Protein AF-A0A3L7WXB0-F1 (afdb_monomer_lite)

pLDDT: mean 75.43, std 13.25, range [41.94, 90.56]

Radius of gyration: 12.84 Å; chains: 1; bounding box: 24×21×38 Å

Structure (mmCIF, N/CA/C/O backbone):
data_AF-A0A3L7WXB0-F1
#
_entry.id   AF-A0A3L7WXB0-F1
#
loop_
_atom_site.group_PDB
_atom_site.id
_atom_site.type_symbol
_atom_site.label_atom_id
_atom_site.label_alt_id
_atom_site.label_comp_id
_atom_site.label_asym_id
_atom_site.label_entity_id
_atom_site.label_seq_id
_atom_site.pdbx_PDB_ins_code
_atom_site.Cartn_x
_atom_site.Cartn_y
_atom_site.Cartn_z
_atom_site.occupancy
_atom_site.B_iso_or_equiv
_atom_site.auth_seq_id
_atom_site.auth_comp_id
_atom_site.auth_asym_id
_atom_site.auth_atom_id
_atom_site.pdbx_PDB_model_num
ATOM 1 N N . MET A 1 1 ? 13.329 4.018 -13.700 1.00 63.66 1 MET A N 1
ATOM 2 C CA . MET A 1 1 ? 12.668 3.788 -12.404 1.00 63.66 1 MET A CA 1
ATOM 3 C C . MET A 1 1 ? 11.516 4.755 -12.287 1.00 63.66 1 MET A C 1
ATOM 5 O O . MET A 1 1 ? 11.735 5.954 -12.119 1.00 63.66 1 MET A O 1
ATOM 9 N N . THR A 1 2 ? 10.308 4.223 -12.402 1.00 77.50 2 THR A N 1
ATOM 10 C CA . THR A 1 2 ? 9.070 4.981 -12.251 1.00 77.50 2 THR A CA 1
ATOM 11 C C . THR A 1 2 ? 8.548 4.789 -10.830 1.00 77.50 2 THR A C 1
ATOM 13 O O . THR A 1 2 ? 8.350 3.656 -10.385 1.00 77.50 2 THR A O 1
ATOM 16 N N . THR A 1 3 ? 8.323 5.891 -10.113 1.00 81.38 3 THR A N 1
ATOM 17 C CA . THR A 1 3 ? 7.716 5.870 -8.775 1.00 81.38 3 THR A CA 1
ATOM 18 C C . THR A 1 3 ? 6.228 6.155 -8.889 1.00 81.38 3 THR A C 1
ATOM 20 O O . THR A 1 3 ? 5.834 7.209 -9.381 1.00 81.38 3 THR A O 1
ATOM 23 N N . THR A 1 4 ? 5.411 5.231 -8.398 1.00 83.81 4 THR A N 1
ATOM 24 C CA . THR A 1 4 ? 3.951 5.346 -8.339 1.00 83.81 4 THR A CA 1
ATOM 25 C C . THR A 1 4 ? 3.512 5.520 -6.893 1.00 83.81 4 THR A C 1
ATOM 27 O O . THR A 1 4 ? 4.009 4.822 -6.003 1.00 83.81 4 THR A O 1
ATOM 30 N N . LEU A 1 5 ? 2.576 6.435 -6.635 1.00 85.38 5 LEU A N 1
ATOM 31 C CA . LEU A 1 5 ? 2.002 6.594 -5.305 1.00 85.38 5 LEU A CA 1
ATOM 32 C C . LEU A 1 5 ? 0.740 5.748 -5.185 1.00 85.38 5 LEU A C 1
ATOM 34 O O . LEU A 1 5 ? -0.187 5.848 -5.986 1.00 85.38 5 LEU A O 1
ATOM 38 N N . LEU A 1 6 ? 0.690 4.930 -4.140 1.00 85.94 6 LEU A N 1
ATOM 39 C CA . LEU A 1 6 ? -0.433 4.053 -3.864 1.00 85.94 6 LEU A CA 1
ATOM 40 C C . LEU A 1 6 ? -1.058 4.387 -2.517 1.00 85.94 6 LEU A C 1
ATOM 42 O O . LEU A 1 6 ? -0.378 4.511 -1.503 1.00 85.94 6 LEU A O 1
ATOM 46 N N . PHE A 1 7 ? -2.378 4.485 -2.506 1.00 87.19 7 PHE A N 1
ATOM 47 C CA . PHE A 1 7 ? -3.183 4.674 -1.315 1.00 87.19 7 PHE A CA 1
ATOM 48 C C . PHE A 1 7 ? -4.067 3.450 -1.140 1.00 87.19 7 PHE A C 1
ATOM 50 O O . PHE A 1 7 ? -4.895 3.160 -2.002 1.00 87.19 7 PHE A O 1
ATOM 57 N N . ALA A 1 8 ? -3.906 2.728 -0.036 1.00 86.31 8 ALA A N 1
ATOM 58 C CA . ALA A 1 8 ? -4.745 1.577 0.279 1.00 86.31 8 ALA A CA 1
ATOM 59 C C . ALA A 1 8 ? -5.477 1.794 1.600 1.00 86.31 8 ALA A C 1
ATOM 61 O O . ALA A 1 8 ? -4.882 2.211 2.592 1.00 86.31 8 ALA A O 1
ATOM 62 N N . ARG A 1 9 ? -6.773 1.483 1.617 1.00 87.31 9 ARG A N 1
ATOM 63 C CA . ARG A 1 9 ? -7.572 1.427 2.837 1.00 87.31 9 ARG A CA 1
ATOM 64 C C . ARG A 1 9 ? -7.639 -0.001 3.342 1.00 87.31 9 ARG A C 1
ATOM 66 O O . ARG A 1 9 ? -8.162 -0.887 2.657 1.00 87.31 9 ARG A O 1
ATOM 73 N N . LEU A 1 10 ? -7.166 -0.201 4.562 1.00 84.44 10 LEU A N 1
ATOM 74 C CA . LEU A 1 10 ? -7.059 -1.508 5.193 1.00 84.44 10 LEU A CA 1
ATOM 75 C C . LEU A 1 10 ? -8.185 -1.720 6.214 1.00 84.44 10 LEU A C 1
ATOM 77 O O . LEU A 1 10 ? -8.632 -0.782 6.881 1.00 84.44 10 LEU A O 1
ATOM 81 N N . ARG A 1 11 ? -8.661 -2.962 6.344 1.00 82.94 11 ARG A N 1
ATOM 82 C CA . ARG A 1 11 ? -9.579 -3.369 7.417 1.00 82.94 11 ARG A CA 1
ATOM 83 C C . ARG A 1 11 ? -8.796 -3.686 8.693 1.00 82.94 11 ARG A C 1
ATOM 85 O O . ARG A 1 11 ? -7.920 -4.542 8.644 1.00 82.94 11 ARG A O 1
ATOM 92 N N . PRO A 1 12 ? -9.121 -3.067 9.839 1.00 77.31 12 PRO A N 1
ATOM 93 C CA . PRO A 1 12 ? -8.565 -3.485 11.119 1.00 77.31 12 PRO A CA 1
ATOM 94 C C . PRO A 1 12 ? -9.082 -4.875 11.538 1.00 77.31 12 PRO A C 1
ATOM 96 O O . PRO A 1 12 ? -10.242 -5.187 11.251 1.00 77.31 12 PRO A O 1
ATOM 99 N N . PRO A 1 13 ? -8.293 -5.658 12.296 1.00 72.50 13 PRO A N 1
ATOM 100 C CA . PRO A 1 13 ? -6.864 -5.475 12.555 1.00 72.50 13 PRO A CA 1
ATOM 101 C C . PRO A 1 13 ? -6.040 -5.990 11.363 1.00 72.50 13 PRO A C 1
ATOM 103 O O . PRO A 1 13 ? -6.221 -7.129 10.943 1.00 72.50 13 PRO A O 1
ATOM 106 N N . MET A 1 14 ? -5.123 -5.179 10.828 1.00 71.69 14 MET A N 1
ATOM 107 C CA . MET A 1 14 ? -4.227 -5.614 9.751 1.00 71.69 14 MET A CA 1
ATOM 108 C C . MET A 1 14 ? -2.762 -5.382 10.108 1.00 71.69 14 MET A C 1
ATOM 110 O O . MET A 1 14 ? -2.392 -4.335 10.638 1.00 71.69 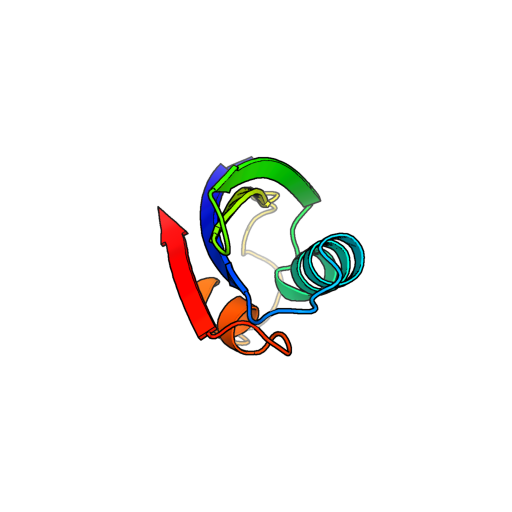14 MET A O 1
ATOM 114 N N . ASP A 1 15 ? -1.936 -6.359 9.748 1.00 82.00 15 ASP A N 1
ATOM 115 C CA . ASP A 1 15 ? -0.483 -6.271 9.755 1.00 82.00 15 ASP A CA 1
ATOM 116 C C . ASP A 1 15 ? 0.018 -5.562 8.481 1.00 82.00 15 ASP A C 1
ATOM 118 O O . ASP A 1 15 ? 0.014 -6.120 7.379 1.00 82.00 15 ASP A O 1
ATOM 122 N N . VAL A 1 16 ? 0.461 -4.311 8.636 1.00 78.12 16 VAL A N 1
ATOM 123 C CA . VAL A 1 16 ? 1.022 -3.488 7.548 1.00 78.12 16 VAL A CA 1
ATOM 124 C C . VAL A 1 16 ? 2.266 -4.138 6.929 1.00 78.12 16 VAL A C 1
ATOM 126 O O . VAL A 1 16 ? 2.488 -4.027 5.723 1.00 78.12 16 VAL A O 1
ATOM 129 N N . GLY A 1 17 ? 3.062 -4.862 7.721 1.00 79.94 17 GLY A N 1
ATOM 130 C CA . GLY A 1 17 ? 4.241 -5.571 7.232 1.00 79.94 17 GLY A CA 1
ATOM 131 C C . GLY A 1 17 ? 3.870 -6.726 6.303 1.00 79.94 17 GLY A C 1
ATOM 132 O O . GLY A 1 17 ? 4.488 -6.891 5.249 1.00 79.94 17 GLY A O 1
ATOM 133 N N . ALA A 1 18 ? 2.833 -7.494 6.652 1.00 81.06 18 ALA A N 1
ATOM 134 C CA . ALA A 1 18 ? 2.298 -8.545 5.786 1.00 81.06 18 ALA A CA 1
ATOM 135 C C . ALA A 1 18 ? 1.745 -7.967 4.473 1.00 81.06 18 ALA A C 1
ATOM 137 O O . ALA A 1 18 ? 2.038 -8.494 3.397 1.00 81.06 18 ALA A O 1
ATOM 138 N N . PHE A 1 19 ? 1.030 -6.840 4.550 1.00 82.00 19 PHE A N 1
ATOM 139 C CA . PHE A 1 19 ? 0.525 -6.134 3.374 1.00 82.00 19 PHE A CA 1
ATOM 140 C C . PHE A 1 19 ? 1.651 -5.696 2.425 1.00 82.00 19 PHE A C 1
ATOM 142 O O . PHE A 1 19 ? 1.591 -5.992 1.233 1.00 82.00 19 PHE A O 1
ATOM 149 N N . MET A 1 20 ? 2.708 -5.053 2.933 1.00 82.44 20 MET A N 1
ATOM 150 C CA . MET A 1 20 ? 3.826 -4.592 2.096 1.00 82.44 20 MET A CA 1
ATOM 151 C C . MET A 1 20 ? 4.559 -5.748 1.400 1.00 82.44 20 MET A C 1
ATOM 153 O O . MET A 1 20 ? 4.904 -5.633 0.226 1.00 82.44 20 MET A O 1
ATOM 157 N N . ARG A 1 21 ? 4.755 -6.886 2.081 1.00 82.38 21 ARG A N 1
ATOM 158 C CA . ARG A 1 21 ? 5.357 -8.090 1.4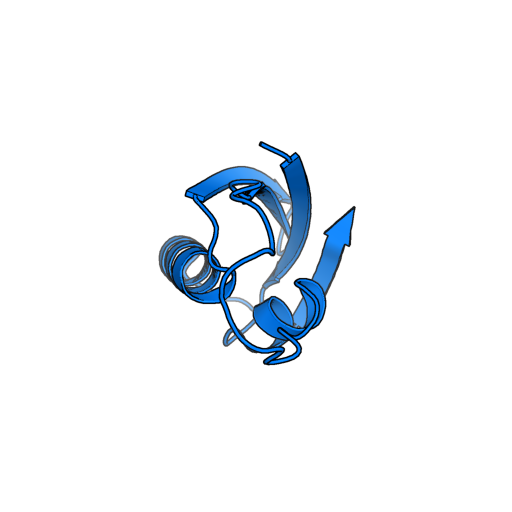69 1.00 82.38 21 ARG A CA 1
ATOM 159 C C . ARG A 1 21 ? 4.461 -8.689 0.388 1.00 82.38 21 ARG A C 1
ATOM 161 O O . ARG A 1 21 ? 4.947 -9.083 -0.675 1.00 82.38 21 ARG A O 1
ATOM 168 N N . GLY A 1 22 ? 3.156 -8.732 0.658 1.00 81.81 22 GLY A N 1
ATOM 169 C CA . GLY A 1 22 ? 2.148 -9.138 -0.312 1.00 81.81 22 GLY A CA 1
ATOM 170 C C . GLY A 1 22 ? 2.158 -8.232 -1.539 1.00 81.81 22 GLY A C 1
ATOM 171 O O . GLY A 1 22 ? 2.096 -8.736 -2.650 1.00 81.81 22 GLY A O 1
ATOM 172 N N . LEU A 1 23 ? 2.317 -6.921 -1.352 1.00 80.25 23 LEU A N 1
ATOM 173 C CA . LEU A 1 23 ? 2.379 -5.938 -2.430 1.00 80.25 23 LEU A CA 1
ATOM 174 C C . LEU A 1 23 ? 3.670 -6.032 -3.249 1.00 80.25 23 LEU A C 1
ATOM 176 O O . LEU A 1 23 ? 3.605 -5.929 -4.471 1.00 80.25 23 LEU A O 1
ATOM 180 N N . ALA A 1 24 ? 4.812 -6.288 -2.607 1.00 78.44 24 ALA A N 1
ATOM 181 C CA . ALA A 1 24 ? 6.077 -6.515 -3.301 1.00 78.44 24 ALA A CA 1
ATOM 182 C C . ALA A 1 24 ? 6.007 -7.738 -4.234 1.00 78.44 24 ALA A C 1
ATOM 184 O O . ALA A 1 24 ? 6.355 -7.651 -5.409 1.00 78.44 24 ALA A O 1
ATOM 185 N N . THR A 1 25 ? 5.459 -8.847 -3.726 1.00 78.69 25 THR A N 1
ATOM 186 C CA . THR A 1 25 ? 5.290 -10.109 -4.472 1.00 78.69 25 THR A CA 1
ATOM 187 C C . THR A 1 25 ? 4.205 -9.973 -5.548 1.00 78.69 25 THR A C 1
ATOM 189 O O . THR A 1 25 ? 4.462 -10.123 -6.738 1.00 78.69 25 THR A O 1
ATOM 192 N N . LEU A 1 26 ? 2.998 -9.614 -5.098 1.00 72.75 26 LEU A N 1
ATOM 193 C CA . LEU A 1 26 ? 2.072 -8.665 -5.706 1.00 72.75 26 LEU A CA 1
ATOM 194 C C . LEU A 1 26 ? 2.384 -8.163 -7.094 1.00 72.75 26 LEU A C 1
ATOM 196 O O . LEU A 1 26 ? 1.844 -8.645 -8.087 1.00 72.75 26 LEU A O 1
ATOM 200 N N . CYS A 1 27 ? 3.154 -7.079 -7.063 1.00 70.19 27 CYS A N 1
ATOM 201 C CA . CYS A 1 27 ? 3.211 -6.028 -8.057 1.00 70.19 27 CYS A CA 1
ATOM 202 C C . CYS A 1 27 ? 4.468 -6.104 -8.923 1.00 70.19 27 CYS A C 1
ATOM 204 O O . CYS A 1 27 ? 4.560 -5.339 -9.879 1.00 70.19 27 CYS A O 1
ATOM 206 N N . ASP A 1 28 ? 5.344 -7.080 -8.659 1.00 73.38 28 ASP A N 1
ATOM 207 C CA . ASP A 1 28 ? 6.646 -7.222 -9.317 1.00 73.38 28 ASP A CA 1
ATOM 208 C C . ASP A 1 28 ? 7.414 -5.894 -9.274 1.00 73.38 28 ASP A C 1
ATOM 210 O O . ASP A 1 28 ? 7.757 -5.279 -10.281 1.00 73.38 28 ASP A O 1
ATOM 214 N N . VAL A 1 29 ? 7.518 -5.366 -8.056 1.00 77.31 29 VAL A N 1
ATOM 215 C CA . VAL A 1 29 ? 8.059 -4.036 -7.773 1.00 77.31 29 VAL A CA 1
ATOM 216 C C . VAL A 1 29 ? 9.424 -4.186 -7.139 1.00 77.31 29 VAL A C 1
ATOM 218 O O . VAL A 1 29 ? 9.629 -5.042 -6.278 1.00 77.31 29 VAL A O 1
ATOM 221 N N . SER A 1 30 ? 10.357 -3.336 -7.553 1.00 78.00 30 SER A N 1
ATOM 222 C CA . SER A 1 30 ? 11.734 -3.375 -7.066 1.00 78.00 30 SER A CA 1
ATOM 223 C C . SER A 1 30 ? 11.853 -2.816 -5.650 1.00 78.00 30 SER A C 1
ATOM 225 O O . SER A 1 30 ? 12.719 -3.239 -4.886 1.00 78.00 30 SER A O 1
ATOM 227 N N . SER A 1 31 ? 10.968 -1.890 -5.271 1.00 82.62 31 SER A N 1
ATOM 228 C CA . SER A 1 31 ? 10.926 -1.328 -3.923 1.00 82.62 31 SER A CA 1
ATOM 229 C C . SER A 1 31 ? 9.521 -0.871 -3.537 1.00 82.62 31 SER A C 1
ATOM 231 O O . SER A 1 31 ? 8.757 -0.369 -4.365 1.00 82.62 31 SER A O 1
ATOM 233 N N . VAL A 1 32 ? 9.193 -1.024 -2.254 1.00 85.38 32 VAL A N 1
ATOM 234 C CA . VAL A 1 32 ? 7.970 -0.503 -1.637 1.00 85.38 32 VAL A CA 1
ATOM 235 C C . VAL A 1 32 ? 8.367 0.234 -0.371 1.00 85.38 32 VAL A C 1
ATOM 237 O O . VAL A 1 32 ? 8.928 -0.357 0.551 1.00 85.38 32 VAL A O 1
ATOM 240 N N . GLU A 1 33 ? 8.024 1.510 -0.302 1.00 88.12 33 GLU A N 1
ATOM 241 C CA . GLU A 1 33 ? 8.296 2.362 0.846 1.00 88.12 33 GLU A CA 1
ATOM 242 C C . GLU A 1 33 ? 6.986 2.863 1.452 1.00 88.12 33 GLU A C 1
ATOM 244 O O . GLU A 1 33 ? 6.079 3.301 0.742 1.00 88.12 33 GLU A O 1
ATOM 249 N N . LEU A 1 34 ? 6.874 2.795 2.780 1.00 88.06 34 LEU A N 1
ATOM 250 C CA . LEU A 1 34 ? 5.751 3.376 3.505 1.00 88.06 34 LEU A CA 1
ATOM 251 C C . LEU A 1 34 ? 5.992 4.873 3.694 1.00 88.06 34 LEU A C 1
ATOM 253 O O . LEU A 1 34 ? 6.872 5.275 4.446 1.00 88.06 34 LEU A O 1
ATOM 257 N N . VAL A 1 35 ? 5.172 5.687 3.036 1.00 90.56 35 VAL A N 1
ATOM 258 C CA . VAL A 1 35 ? 5.268 7.154 3.064 1.00 90.56 35 VAL A CA 1
ATOM 259 C C . VAL A 1 35 ? 4.459 7.739 4.219 1.00 90.56 35 VAL A C 1
ATOM 261 O O . VAL A 1 35 ? 4.802 8.789 4.754 1.00 90.56 35 VAL A O 1
ATOM 264 N N . GLY A 1 36 ? 3.365 7.085 4.614 1.00 85.88 36 GLY A N 1
ATOM 265 C CA . GLY A 1 36 ? 2.557 7.556 5.733 1.00 85.88 36 GLY A CA 1
ATOM 266 C C . GLY A 1 36 ? 1.351 6.683 6.041 1.00 85.88 36 GLY A C 1
ATOM 267 O O . GLY A 1 36 ? 0.937 5.850 5.233 1.00 85.88 36 GLY A O 1
ATOM 268 N N . VAL A 1 37 ? 0.785 6.907 7.223 1.00 87.50 37 VAL A N 1
ATOM 269 C CA . VAL A 1 37 ? -0.436 6.257 7.705 1.00 87.50 37 VAL A CA 1
ATOM 270 C C . VAL A 1 37 ? -1.385 7.340 8.207 1.00 87.50 37 VAL A C 1
ATOM 272 O O . VAL A 1 37 ? -0.994 8.161 9.034 1.00 87.50 37 VAL A O 1
ATOM 275 N N . ASP A 1 38 ? -2.618 7.337 7.708 1.00 86.62 38 ASP A N 1
ATOM 276 C CA . ASP A 1 38 ? -3.695 8.242 8.114 1.00 86.62 38 ASP A CA 1
ATOM 277 C C . ASP A 1 38 ? -4.940 7.416 8.476 1.00 86.62 38 ASP A C 1
ATOM 279 O O . ASP A 1 38 ? -5.702 6.953 7.621 1.00 86.62 38 ASP A O 1
ATOM 283 N N . GLY A 1 39 ? -5.098 7.133 9.772 1.00 85.88 39 GLY A N 1
ATOM 284 C CA . GLY A 1 39 ? -6.128 6.224 10.269 1.00 85.88 39 GLY A CA 1
ATOM 285 C C . GLY A 1 39 ? -5.994 4.825 9.657 1.00 85.88 39 GLY A C 1
ATOM 286 O O . GLY A 1 39 ? -5.020 4.121 9.906 1.00 85.88 39 GLY A O 1
ATOM 287 N N . A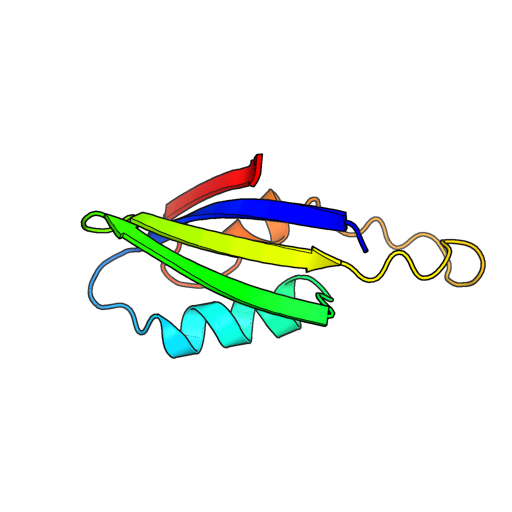SN A 1 40 ? -6.977 4.428 8.843 1.00 86.62 40 ASN A N 1
ATOM 288 C CA . ASN A 1 40 ? -6.984 3.136 8.140 1.00 86.62 40 ASN A CA 1
ATOM 289 C C . ASN A 1 40 ? -6.425 3.223 6.712 1.00 86.62 40 ASN A C 1
ATOM 291 O O . ASN A 1 40 ? -6.514 2.251 5.958 1.00 86.62 40 ASN A O 1
ATOM 295 N N . TRP A 1 41 ? -5.923 4.388 6.314 1.00 87.06 41 TRP A N 1
ATOM 296 C CA . TRP A 1 41 ? -5.282 4.593 5.029 1.00 87.06 41 TRP A CA 1
ATOM 297 C C . TRP A 1 41 ? -3.776 4.496 5.175 1.00 87.06 41 TRP A C 1
ATOM 299 O O . TRP A 1 41 ? -3.181 5.091 6.069 1.00 87.06 41 TRP A O 1
ATOM 309 N N . ILE A 1 42 ? -3.160 3.777 4.250 1.00 89.25 42 ILE A N 1
ATOM 310 C CA . ILE A 1 42 ? -1.714 3.737 4.099 1.00 89.25 42 ILE A CA 1
ATOM 311 C C . ILE A 1 42 ? -1.337 4.340 2.758 1.00 89.25 42 ILE A C 1
ATOM 313 O O . ILE A 1 42 ? -2.001 4.115 1.743 1.00 89.25 42 ILE A O 1
ATOM 317 N N . ARG A 1 43 ? -0.261 5.116 2.774 1.00 90.31 43 ARG A N 1
ATOM 318 C CA . ARG A 1 43 ? 0.344 5.713 1.595 1.00 90.31 43 ARG A CA 1
ATOM 319 C C . ARG A 1 43 ? 1.678 5.037 1.345 1.00 90.31 43 ARG A C 1
ATOM 321 O O . ARG A 1 43 ? 2.555 5.074 2.204 1.00 90.31 43 ARG A O 1
ATOM 328 N N . LEU A 1 44 ? 1.830 4.452 0.169 1.00 89.00 44 LEU A N 1
ATOM 329 C CA . LEU A 1 44 ? 3.037 3.775 -0.271 1.00 89.00 44 LEU A CA 1
ATOM 330 C C . LEU A 1 44 ? 3.629 4.478 -1.490 1.00 89.00 44 LEU A C 1
ATOM 332 O O . LEU A 1 44 ? 2.896 4.940 -2.363 1.00 89.00 44 LEU A O 1
ATOM 336 N N . ALA A 1 45 ? 4.953 4.518 -1.557 1.00 86.94 45 ALA A N 1
ATOM 337 C CA . ALA A 1 45 ? 5.693 4.792 -2.775 1.00 86.94 45 ALA A CA 1
ATOM 338 C C . ALA A 1 45 ? 6.193 3.456 -3.315 1.00 86.94 45 ALA A C 1
ATOM 340 O O . ALA A 1 45 ? 6.882 2.705 -2.626 1.00 86.94 45 ALA A O 1
ATOM 341 N N . VAL A 1 46 ? 5.798 3.146 -4.539 1.00 86.12 46 VAL A N 1
ATOM 342 C CA . VAL A 1 46 ? 6.091 1.877 -5.190 1.00 86.12 46 VAL A CA 1
ATOM 343 C C . VAL A 1 46 ? 6.985 2.168 -6.382 1.00 86.12 46 VAL A C 1
ATOM 345 O O . VAL A 1 46 ? 6.631 2.981 -7.234 1.00 86.12 46 VAL A O 1
ATOM 348 N N . GLN A 1 47 ? 8.154 1.539 -6.424 1.00 84.50 47 GLN A N 1
ATOM 349 C CA . GLN A 1 47 ? 9.104 1.703 -7.516 1.00 84.50 47 GLN A CA 1
ATOM 350 C C . GLN A 1 47 ? 9.027 0.490 -8.431 1.00 84.50 47 GLN A C 1
ATOM 352 O O . GLN A 1 47 ? 9.124 -0.656 -7.984 1.00 84.50 47 GLN A O 1
ATOM 357 N N . HIS A 1 48 ? 8.853 0.762 -9.717 1.00 74.31 48 HIS A N 1
ATOM 358 C CA . HIS A 1 48 ? 8.956 -0.237 -10.765 1.00 74.31 48 HIS A CA 1
ATOM 359 C C . HIS A 1 48 ? 10.307 -0.083 -11.453 1.00 74.31 48 HIS A C 1
ATOM 361 O O . HIS A 1 48 ? 10.742 1.035 -11.764 1.00 74.31 48 HIS A O 1
ATOM 367 N N . ASP A 1 49 ? 10.975 -1.212 -11.673 1.00 67.12 49 ASP A N 1
ATOM 368 C CA . ASP A 1 49 ? 12.096 -1.227 -12.596 1.00 67.12 49 ASP A CA 1
ATOM 369 C C . ASP A 1 49 ? 11.519 -1.195 -14.011 1.00 67.12 49 ASP A C 1
ATOM 371 O O . ASP A 1 49 ? 10.732 -2.063 -14.384 1.00 67.12 49 ASP A O 1
ATOM 375 N N . ASP A 1 50 ? 11.874 -0.175 -14.791 1.00 59.19 50 ASP A N 1
ATOM 376 C CA . ASP A 1 50 ? 11.441 -0.035 -16.190 1.00 59.19 50 ASP A CA 1
ATOM 377 C C . ASP A 1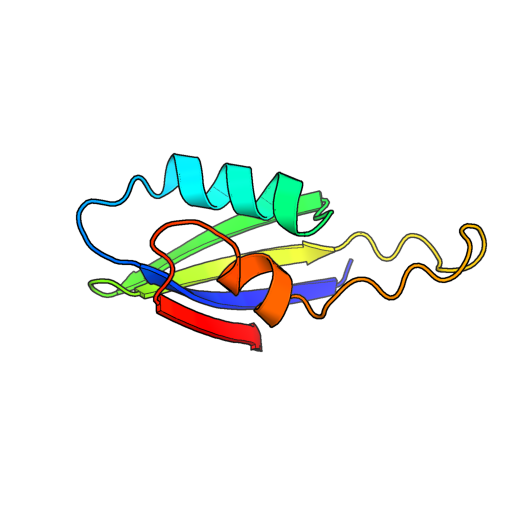 50 ? 12.272 -0.959 -17.097 1.00 59.19 50 ASP A C 1
ATOM 379 O O . ASP A 1 50 ? 12.739 -0.547 -18.160 1.00 59.19 50 ASP A O 1
ATOM 383 N N . SER A 1 51 ? 12.5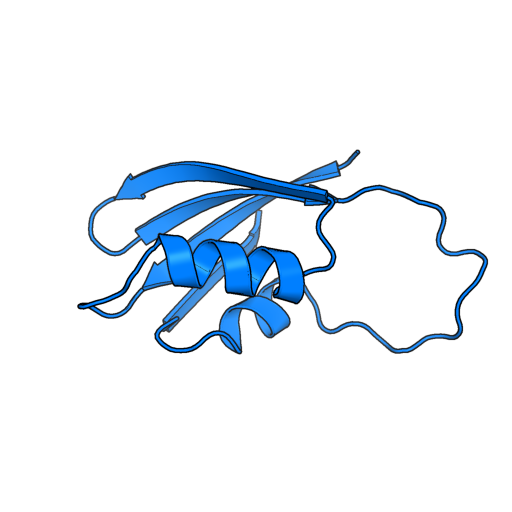28 -2.191 -16.654 1.00 53.88 51 SER A N 1
ATOM 384 C CA . SER A 1 51 ? 13.264 -3.188 -17.425 1.00 53.88 51 SER A CA 1
ATOM 385 C C . SER A 1 51 ? 12.399 -3.625 -18.610 1.00 53.88 51 SER A C 1
ATOM 387 O O . SER A 1 51 ? 11.579 -4.527 -18.500 1.00 53.88 51 SER A O 1
ATOM 389 N N . ASP A 1 52 ? 12.550 -2.862 -19.692 1.00 47.75 52 ASP A N 1
ATOM 390 C CA . ASP A 1 52 ? 12.217 -3.063 -21.105 1.00 47.75 52 ASP A CA 1
ATOM 391 C C . ASP A 1 52 ? 11.191 -4.179 -21.444 1.00 47.75 52 ASP A C 1
ATOM 393 O O . ASP A 1 52 ? 11.479 -5.363 -21.256 1.00 47.75 52 ASP A O 1
ATOM 397 N N . PRO A 1 53 ? 10.012 -3.862 -22.024 1.00 49.03 53 PRO A N 1
ATOM 398 C CA . PRO A 1 53 ? 8.945 -4.830 -22.321 1.00 49.03 53 PRO A CA 1
ATOM 399 C C . PRO A 1 53 ? 9.249 -5.819 -23.469 1.00 49.03 53 PRO A C 1
ATOM 401 O O . PRO A 1 53 ? 8.325 -6.418 -24.023 1.00 49.03 53 PRO A O 1
ATOM 404 N N . THR A 1 54 ? 10.509 -6.006 -23.862 1.00 48.84 54 THR A N 1
ATOM 405 C CA . THR A 1 54 ? 10.855 -6.669 -25.127 1.00 48.84 54 THR A CA 1
ATOM 406 C C . THR A 1 54 ? 11.024 -8.190 -25.047 1.00 48.84 54 THR A C 1
ATOM 408 O O . THR A 1 54 ? 11.267 -8.790 -26.089 1.00 48.84 54 THR A O 1
ATOM 411 N N . ASP A 1 55 ? 10.860 -8.855 -23.893 1.00 42.94 55 ASP A N 1
ATOM 412 C CA . ASP A 1 55 ? 11.169 -10.299 -23.836 1.00 42.94 55 ASP A CA 1
ATOM 413 C C . ASP A 1 55 ? 10.259 -11.205 -22.996 1.00 42.94 55 ASP A C 1
ATOM 415 O O . ASP A 1 55 ? 10.707 -12.255 -22.558 1.00 42.94 55 ASP A O 1
ATOM 419 N N . HIS A 1 56 ? 8.966 -10.902 -22.810 1.00 42.16 56 HIS A N 1
ATOM 420 C CA . HIS A 1 56 ? 8.025 -11.946 -22.364 1.00 42.16 56 HIS A CA 1
ATOM 421 C C . HIS A 1 56 ? 6.619 -11.800 -22.972 1.00 42.16 56 HIS A C 1
ATOM 423 O O . HIS A 1 56 ? 6.083 -10.694 -23.071 1.00 42.16 56 HIS A O 1
ATOM 429 N N . PRO A 1 57 ? 5.989 -12.913 -23.404 1.00 41.94 57 PRO A N 1
ATOM 430 C CA . PRO A 1 57 ? 4.716 -12.883 -24.105 1.00 41.94 57 PRO A CA 1
ATOM 431 C C . PRO A 1 57 ? 3.622 -12.359 -23.178 1.00 41.94 57 PRO A C 1
ATOM 433 O O . PRO A 1 57 ? 3.492 -12.802 -22.042 1.00 41.94 57 PRO A O 1
ATOM 436 N N . VAL A 1 58 ? 2.842 -11.426 -23.723 1.00 42.59 58 VAL A N 1
ATOM 437 C CA . VAL A 1 58 ? 1.623 -10.769 -23.228 1.00 42.59 58 VAL A CA 1
ATOM 438 C C . VAL A 1 58 ? 0.747 -11.658 -22.324 1.00 42.59 58 VAL A C 1
ATOM 440 O O . VAL A 1 58 ? -0.353 -12.071 -22.687 1.00 42.59 58 VAL A O 1
ATOM 443 N N . HIS A 1 59 ? 1.168 -11.886 -21.086 1.00 43.22 59 HIS A N 1
ATOM 444 C CA . HIS A 1 59 ? 0.238 -12.036 -19.985 1.00 43.22 59 HIS A CA 1
ATOM 445 C C . HIS A 1 59 ? -0.128 -10.616 -19.600 1.00 43.22 59 HIS A C 1
ATOM 447 O O . HIS A 1 59 ? 0.686 -9.902 -19.029 1.00 43.22 59 HIS A O 1
ATOM 453 N N . ARG A 1 60 ? -1.335 -10.181 -19.984 1.00 48.50 60 ARG A N 1
ATOM 454 C CA . ARG A 1 60 ? -1.920 -8.908 -19.549 1.00 48.50 60 ARG A CA 1
ATOM 455 C C . ARG A 1 60 ? -1.877 -8.872 -18.024 1.00 48.50 60 ARG A C 1
ATOM 457 O O . ARG A 1 60 ? -2.788 -9.392 -17.378 1.00 48.50 60 ARG A O 1
ATOM 464 N N . GLN A 1 61 ? -0.803 -8.327 -17.457 1.00 51.44 61 GLN A N 1
ATOM 465 C CA . GLN A 1 61 ? -0.711 -8.138 -16.026 1.00 51.44 61 GLN A CA 1
ATOM 466 C C . GLN A 1 61 ? -1.881 -7.226 -15.657 1.00 51.44 61 GLN A C 1
ATOM 468 O O . GLN A 1 61 ? -2.073 -6.182 -16.289 1.00 51.44 61 GLN A O 1
ATOM 473 N N . PRO A 1 62 ? -2.741 -7.647 -14.719 1.00 58.56 62 PRO A N 1
ATOM 474 C CA . PRO A 1 62 ? -3.812 -6.788 -14.262 1.00 58.56 62 PRO A CA 1
ATOM 475 C C . PRO A 1 62 ? -3.204 -5.488 -13.727 1.00 58.56 62 PRO A C 1
ATOM 477 O O . PRO A 1 62 ? -2.119 -5.504 -13.144 1.00 58.56 62 PRO A O 1
ATOM 480 N N . SER A 1 63 ? -3.891 -4.372 -13.959 1.00 71.12 63 SER A N 1
ATOM 481 C CA . SER A 1 63 ? -3.480 -3.054 -13.481 1.00 71.12 63 SER A CA 1
ATOM 482 C C . SER A 1 63 ? -3.157 -3.096 -11.980 1.00 71.12 63 SER A C 1
ATOM 484 O O . SER A 1 63 ? -3.711 -3.918 -11.240 1.00 71.12 63 SER A O 1
ATOM 486 N N . LEU A 1 64 ? -2.209 -2.264 -11.536 1.00 72.25 64 LEU A N 1
ATOM 487 C CA . LEU A 1 64 ? -1.680 -2.265 -10.164 1.00 72.25 64 LEU A CA 1
ATOM 488 C C . LEU A 1 64 ? -2.809 -2.253 -9.118 1.00 72.25 64 LEU A C 1
ATOM 490 O O . LEU A 1 64 ? -2.814 -3.048 -8.182 1.00 72.25 64 LEU A O 1
ATOM 494 N N . ASP A 1 65 ? -3.827 -1.432 -9.351 1.00 71.00 65 ASP A N 1
ATOM 495 C CA . ASP A 1 65 ? -5.077 -1.367 -8.595 1.00 71.00 65 ASP A CA 1
ATOM 496 C C . ASP A 1 65 ? -5.768 -2.731 -8.425 1.00 71.00 65 ASP A C 1
ATOM 498 O O . ASP A 1 65 ? -6.189 -3.081 -7.322 1.00 71.00 65 ASP A O 1
ATOM 502 N N . ARG A 1 66 ? -5.868 -3.544 -9.478 1.00 74.56 66 ARG A N 1
ATOM 503 C CA . ARG A 1 66 ? -6.509 -4.863 -9.424 1.00 74.56 66 ARG A CA 1
ATOM 504 C C . ARG A 1 66 ? -5.660 -5.891 -8.675 1.00 74.56 66 ARG A C 1
ATOM 506 O O . ARG A 1 66 ? -6.226 -6.733 -7.983 1.00 74.56 66 ARG A O 1
ATOM 513 N N . ARG A 1 67 ? -4.328 -5.813 -8.776 1.00 76.31 67 ARG A N 1
ATOM 514 C CA . ARG A 1 67 ? -3.396 -6.675 -8.017 1.00 76.31 67 ARG A CA 1
ATOM 515 C C . ARG A 1 67 ? -3.480 -6.374 -6.524 1.00 76.31 67 ARG A C 1
ATOM 517 O O . ARG A 1 67 ? -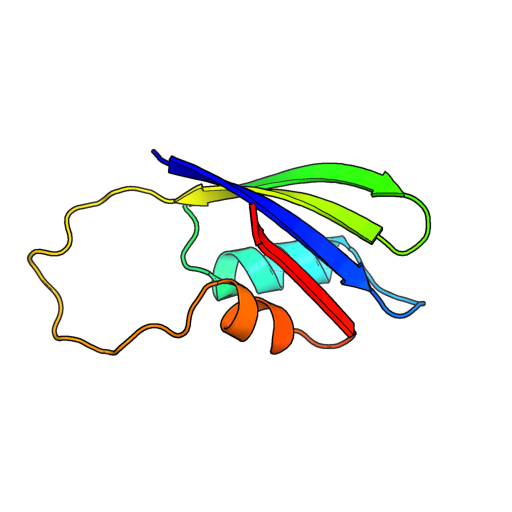3.588 -7.291 -5.720 1.00 76.31 67 ARG A O 1
ATOM 524 N N . VAL A 1 68 ? -3.508 -5.095 -6.160 1.00 76.69 68 VAL A N 1
ATOM 525 C CA . VAL A 1 68 ? -3.580 -4.675 -4.755 1.00 76.69 68 VAL A CA 1
ATOM 526 C C . VAL A 1 68 ? -4.961 -4.926 -4.155 1.00 76.69 68 VAL A C 1
ATOM 528 O O . VAL A 1 68 ? -5.046 -5.331 -3.002 1.00 76.69 68 VAL A O 1
ATOM 531 N N . ASN A 1 69 ? -6.044 -4.800 -4.927 1.00 78.38 69 ASN A N 1
ATOM 532 C CA . ASN A 1 69 ? -7.379 -5.202 -4.465 1.00 78.38 69 ASN A CA 1
ATOM 533 C C . ASN A 1 69 ? -7.515 -6.716 -4.206 1.00 78.38 69 ASN A C 1
ATOM 535 O O . ASN A 1 69 ? -8.451 -7.124 -3.526 1.00 78.38 69 ASN A O 1
ATOM 539 N N . ALA A 1 70 ? -6.613 -7.549 -4.736 1.00 78.81 70 ALA A N 1
ATOM 540 C CA . ALA A 1 70 ? -6.587 -8.981 -4.442 1.00 78.81 70 ALA A CA 1
ATOM 541 C C . ALA A 1 70 ? -5.907 -9.312 -3.099 1.00 78.81 70 ALA A C 1
ATOM 543 O O . ALA A 1 70 ? -5.967 -10.461 -2.662 1.00 78.81 70 ALA A O 1
ATOM 544 N N . LEU A 1 71 ? -5.258 -8.340 -2.445 1.00 79.19 71 LEU A N 1
ATOM 545 C CA . LEU A 1 71 ? -4.664 -8.539 -1.125 1.00 79.19 71 LEU A CA 1
ATOM 546 C C . LEU A 1 71 ? -5.750 -8.614 -0.053 1.00 79.19 71 LEU A C 1
ATOM 548 O O . LEU A 1 71 ? -6.671 -7.793 -0.004 1.00 79.19 71 LEU A O 1
ATOM 552 N N . ASP A 1 72 ? -5.612 -9.599 0.832 1.00 76.38 72 ASP A N 1
ATOM 553 C CA . ASP A 1 72 ? -6.561 -9.800 1.917 1.00 76.38 72 ASP A CA 1
ATOM 554 C C . ASP A 1 72 ? -6.637 -8.566 2.828 1.00 76.38 72 ASP A C 1
ATOM 556 O O . ASP A 1 72 ? -5.635 -7.923 3.143 1.00 76.38 72 ASP A O 1
ATOM 560 N N . GLY A 1 73 ? -7.866 -8.208 3.200 1.00 78.38 73 GLY A N 1
ATOM 561 C CA . GLY A 1 73 ? -8.179 -7.068 4.059 1.00 78.38 73 GLY A CA 1
ATOM 562 C C . GLY A 1 73 ? -8.033 -5.674 3.423 1.00 78.38 73 GLY A C 1
ATOM 563 O O . GLY A 1 73 ? -8.355 -4.686 4.090 1.00 78.38 73 GLY A O 1
ATOM 564 N N . VAL A 1 74 ? -7.640 -5.554 2.152 1.00 81.94 74 VAL A N 1
ATOM 565 C CA . VAL A 1 74 ? -7.793 -4.299 1.399 1.00 81.94 74 VAL A CA 1
ATOM 566 C C . VAL A 1 74 ? -9.268 -4.079 1.088 1.00 81.94 74 VAL A C 1
ATOM 568 O O . VAL A 1 74 ? -10.003 -5.004 0.748 1.00 81.94 74 VAL A O 1
ATOM 571 N N . THR A 1 75 ? -9.730 -2.843 1.246 1.00 81.69 75 THR A N 1
ATOM 572 C CA . THR A 1 75 ? -11.118 -2.453 0.928 1.00 81.69 75 THR A CA 1
ATOM 573 C C . THR A 1 75 ? -11.217 -1.412 -0.163 1.00 81.69 75 THR A C 1
ATOM 575 O O . THR A 1 75 ? -12.249 -1.315 -0.820 1.00 81.69 75 THR A O 1
ATOM 578 N N . GLN A 1 76 ? -10.164 -0.623 -0.345 1.00 83.00 76 GLN A N 1
ATOM 579 C CA . GLN A 1 76 ? -10.122 0.417 -1.354 1.00 83.00 76 GLN A CA 1
ATOM 580 C C . GLN A 1 76 ? -8.673 0.673 -1.750 1.00 83.00 76 GLN A C 1
ATOM 582 O O . GLN A 1 76 ? -7.796 0.683 -0.885 1.00 83.00 76 GLN A O 1
ATOM 587 N N . VAL A 1 77 ? -8.436 0.904 -3.040 1.00 82.56 77 VAL A N 1
ATOM 588 C CA . VAL A 1 77 ? -7.122 1.257 -3.588 1.00 82.56 77 VAL A CA 1
ATOM 589 C C . VAL A 1 77 ? -7.269 2.455 -4.509 1.00 82.56 77 VAL A C 1
ATOM 591 O O . VAL A 1 77 ? -8.221 2.537 -5.287 1.00 82.56 77 VAL A O 1
ATOM 594 N N . TRP A 1 78 ? -6.309 3.367 -4.428 1.00 79.94 78 TRP A N 1
ATOM 595 C CA . TRP A 1 78 ? -6.161 4.490 -5.336 1.00 79.94 78 TRP A CA 1
ATOM 596 C C . TRP A 1 78 ? -4.698 4.623 -5.748 1.00 79.94 78 TRP A C 1
ATOM 598 O O . TRP A 1 78 ? -3.809 4.558 -4.902 1.00 79.94 78 TRP A O 1
ATOM 608 N N . VAL A 1 79 ? -4.455 4.770 -7.046 1.00 79.88 79 VAL A N 1
ATOM 609 C CA . VAL A 1 79 ? -3.116 4.850 -7.639 1.00 79.88 79 VAL A CA 1
ATOM 610 C C . VAL A 1 79 ? -2.996 6.207 -8.325 1.00 79.88 79 VAL A C 1
ATOM 612 O O . VAL A 1 79 ? -3.911 6.587 -9.056 1.00 79.88 79 VAL A O 1
ATOM 615 N N . HIS A 1 80 ? -1.911 6.934 -8.055 1.00 74.25 80 HIS A N 1
ATOM 616 C CA . HIS A 1 80 ? -1.632 8.267 -8.590 1.00 74.25 80 HIS A CA 1
ATOM 617 C C . HIS A 1 80 ? -0.202 8.351 -9.135 1.00 74.25 80 HIS A C 1
ATOM 619 O O . HIS A 1 80 ? 0.707 7.734 -8.531 1.00 74.25 80 HIS A O 1
#

Foldseek 3Di:
DDKKKKKWFFDPPDDVVVLQVQVCVQPVFPDKDFPDDDPRITIIITHHDPPDPPDDPDPPDPPSQVSSVPDPRTDGMDMD

Secondary structure (DSSP, 8-state):
-EEEEEEEEEPSS--HHHHHHHHHHHHT-SEEEEEEEETTEEEEEEEEP---TTSS----PPPHHHHHHTSTTEEEEEE-

Sequence (80 aa):
MTTTLLFARLRPPMDVGAFMRGLATLCDVSSVELVGVDGNWIRLAVQHDDSDPTDHPVHRQPSLDRRVNALDGVTQVWVH